Protein AF-A0A5E6MBH3-F1 (afdb_monomer)

Organism: NCBI:txid1041768

Radius of gyration: 16.27 Å; Cα contacts (8 Å, |Δi|>4): 40; chains: 1; bounding box: 26×23×55 Å

Mean predicted aligned error: 10.11 Å

Secondary structure (DSSP, 8-state):
-HHHHHHHHHHHHHHHHHHHHHHTTTTTT-TT-STT-EEEEETTEEEEE-HHHHHHHHHHHHHHHHHH--

Sequence (70 aa):
MQQIGRLLLITGLLLAGIGLLLSLGIGTKWIGRLPGDIRFEKGDVRFFLPITTCLLASLLLSAILWLFRR

Structure (mmCIF, N/CA/C/O backbone):
data_AF-A0A5E6MBH3-F1
#
_entry.id   AF-A0A5E6MBH3-F1
#
loop_
_atom_site.group_PDB
_atom_site.id
_atom_site.type_symbol
_atom_site.label_atom_id
_atom_site.label_alt_id
_atom_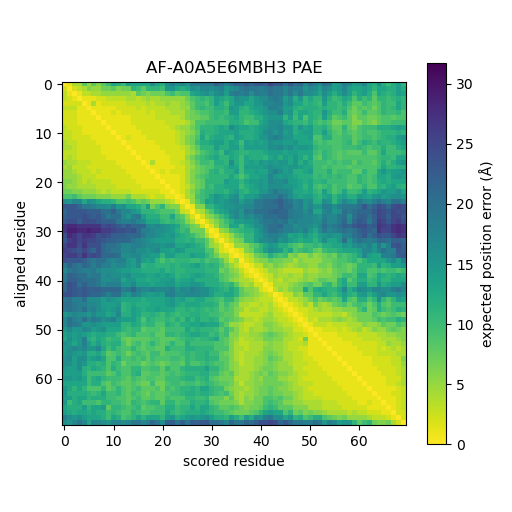site.label_comp_id
_atom_site.label_asym_id
_atom_site.label_entity_id
_atom_site.label_seq_id
_atom_site.pdbx_PDB_ins_code
_atom_site.Cartn_x
_atom_site.Cartn_y
_atom_site.Cartn_z
_atom_site.occupancy
_atom_site.B_iso_or_equiv
_atom_site.auth_seq_id
_atom_site.auth_comp_id
_atom_site.auth_asym_id
_atom_site.auth_atom_id
_atom_site.pdbx_PDB_model_num
ATOM 1 N N . MET A 1 1 ? -14.937 1.402 25.998 1.00 58.66 1 MET A N 1
ATOM 2 C CA . MET A 1 1 ? -13.504 1.161 25.696 1.00 58.66 1 MET A CA 1
ATOM 3 C C . MET A 1 1 ? -13.281 0.367 24.409 1.00 58.66 1 MET A C 1
ATOM 5 O O . MET A 1 1 ? -12.484 0.810 23.595 1.00 58.66 1 MET A O 1
ATOM 9 N N . GLN A 1 2 ? -14.004 -0.733 24.150 1.00 73.94 2 GLN A N 1
ATOM 10 C CA . GLN A 1 2 ? -13.829 -1.495 22.896 1.00 73.94 2 GLN A CA 1
ATOM 11 C C . GLN A 1 2 ? -14.176 -0.720 21.610 1.00 73.94 2 GLN A C 1
ATOM 13 O O . GLN A 1 2 ? -13.488 -0.869 20.605 1.00 73.94 2 GLN A O 1
ATOM 18 N N . GLN A 1 3 ? -15.188 0.153 21.643 1.00 81.56 3 GLN A N 1
ATOM 19 C CA . GLN A 1 3 ? -15.568 0.981 20.487 1.00 81.56 3 GLN A CA 1
ATOM 20 C C . GLN A 1 3 ? -14.457 1.962 20.085 1.00 81.56 3 GLN A C 1
ATOM 22 O O . GLN A 1 3 ? -14.156 2.096 18.904 1.00 81.56 3 GLN A O 1
ATOM 27 N N . ILE A 1 4 ? -13.803 2.591 21.069 1.00 87.88 4 ILE A N 1
ATOM 28 C CA . ILE A 1 4 ? -12.696 3.532 20.843 1.00 87.88 4 ILE A CA 1
ATOM 29 C C . ILE A 1 4 ? -11.485 2.794 20.253 1.00 87.88 4 ILE A C 1
ATOM 31 O O . ILE A 1 4 ? -10.882 3.278 19.300 1.00 87.88 4 ILE A O 1
ATOM 35 N N . GLY A 1 5 ? -11.173 1.591 20.753 1.00 84.19 5 GLY A N 1
ATOM 36 C CA . GLY A 1 5 ? -10.096 0.754 20.210 1.00 84.19 5 GLY A CA 1
ATOM 37 C C . GLY A 1 5 ? -10.343 0.314 18.763 1.00 84.19 5 GLY A C 1
ATOM 38 O O . GLY A 1 5 ? -9.440 0.383 17.933 1.00 84.19 5 GLY A O 1
ATOM 39 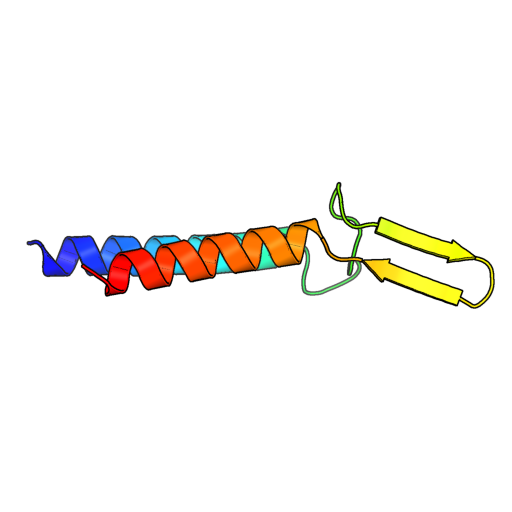N N . ARG A 1 6 ? -11.581 -0.073 18.427 1.00 78.75 6 ARG A N 1
ATOM 40 C CA . ARG A 1 6 ? -11.960 -0.420 17.049 1.00 78.75 6 ARG A CA 1
ATOM 41 C C . ARG A 1 6 ? -11.875 0.793 16.118 1.00 78.75 6 ARG A C 1
ATOM 43 O O . ARG A 1 6 ? -11.392 0.655 15.000 1.00 78.75 6 ARG A O 1
ATOM 50 N N . LEU A 1 7 ? -12.280 1.972 16.590 1.00 84.88 7 LEU A N 1
ATOM 51 C CA . LEU A 1 7 ? -12.188 3.214 15.824 1.00 84.88 7 LEU A CA 1
ATOM 52 C C . LEU A 1 7 ? -10.722 3.577 15.544 1.00 84.88 7 LEU A C 1
ATOM 54 O O . LEU A 1 7 ? -10.374 3.781 14.391 1.00 84.88 7 LEU A O 1
ATOM 58 N N . LEU A 1 8 ? -9.844 3.527 16.552 1.00 85.75 8 LEU A N 1
ATOM 59 C CA . LEU A 1 8 ? -8.397 3.743 16.392 1.00 85.75 8 LEU A CA 1
ATOM 60 C C . LEU A 1 8 ? -7.754 2.789 15.372 1.00 85.75 8 LEU A C 1
ATOM 62 O O . LEU A 1 8 ? -6.953 3.232 14.549 1.00 85.75 8 LEU A O 1
ATOM 66 N N . LEU A 1 9 ? -8.120 1.502 15.392 1.00 82.81 9 LEU A N 1
ATOM 67 C CA . LEU A 1 9 ? -7.626 0.518 14.421 1.00 82.81 9 LEU A CA 1
ATOM 68 C C . LEU A 1 9 ? -8.061 0.850 12.991 1.00 82.81 9 LEU A C 1
ATOM 70 O O . LEU A 1 9 ? -7.237 0.803 12.080 1.00 82.81 9 LEU A O 1
ATOM 74 N N . ILE A 1 10 ? -9.332 1.216 12.792 1.00 81.00 10 ILE A N 1
ATOM 75 C CA . ILE A 1 10 ? -9.856 1.587 11.471 1.00 81.00 10 ILE A CA 1
ATOM 76 C C . ILE A 1 10 ? -9.137 2.833 10.956 1.00 81.00 10 ILE A C 1
ATOM 78 O O . ILE A 1 10 ? -8.625 2.817 9.839 1.00 81.00 10 ILE A O 1
ATOM 82 N N . THR A 1 11 ? -9.047 3.893 11.763 1.00 82.88 11 THR A N 1
ATOM 83 C CA . THR A 1 11 ? -8.417 5.150 11.342 1.00 82.88 11 THR A CA 1
ATOM 84 C C . THR A 1 11 ? -6.929 4.965 11.056 1.00 82.88 11 THR A C 1
ATOM 86 O O . THR A 1 11 ? -6.434 5.497 10.066 1.00 82.88 11 THR A O 1
ATOM 89 N N . GLY A 1 12 ? -6.221 4.175 11.871 1.00 86.06 12 GLY A N 1
ATOM 90 C CA . GLY A 1 12 ? -4.809 3.851 11.657 1.00 86.06 12 GLY A CA 1
ATOM 91 C C . GLY A 1 12 ? -4.570 3.062 10.369 1.00 86.06 12 GLY A C 1
ATOM 92 O O . GLY A 1 12 ? -3.649 3.376 9.619 1.00 86.06 12 GLY A O 1
ATOM 93 N N . LEU A 1 13 ? -5.434 2.091 10.062 1.00 80.00 13 LEU A N 1
ATOM 94 C CA . LEU A 1 13 ? -5.357 1.319 8.820 1.00 80.00 13 LEU A CA 1
ATOM 95 C C . LEU A 1 13 ? -5.644 2.193 7.588 1.00 80.00 13 LEU A C 1
ATOM 97 O O . LEU A 1 13 ? -4.983 2.060 6.560 1.00 80.00 13 LEU A O 1
ATOM 101 N N . LEU A 1 14 ? -6.595 3.120 7.708 1.00 81.25 14 LEU A N 1
ATOM 102 C CA . LEU A 1 14 ? -6.968 4.061 6.652 1.00 81.25 14 LEU A CA 1
ATOM 103 C C . LEU A 1 14 ? -5.832 5.064 6.380 1.00 81.25 14 LEU A C 1
ATOM 105 O O . LEU A 1 14 ? -5.445 5.260 5.230 1.00 81.25 14 LEU A O 1
ATOM 109 N N . LEU A 1 15 ? -5.228 5.618 7.437 1.00 83.56 15 LEU A N 1
ATOM 110 C CA . LEU A 1 15 ? -4.031 6.463 7.362 1.00 83.56 15 LEU A CA 1
ATOM 111 C C . LEU A 1 15 ? -2.834 5.719 6.763 1.00 83.56 15 LEU A C 1
ATOM 113 O O . LEU A 1 15 ? -2.147 6.280 5.915 1.00 83.56 15 LEU A O 1
ATOM 117 N N . ALA A 1 16 ? -2.602 4.464 7.153 1.00 80.12 16 ALA A N 1
ATOM 118 C CA . ALA A 1 16 ? -1.543 3.638 6.579 1.00 80.12 16 ALA A CA 1
ATOM 119 C C . ALA A 1 16 ? -1.782 3.367 5.086 1.00 80.12 16 ALA A C 1
ATOM 121 O O . ALA A 1 16 ? -0.849 3.470 4.296 1.00 80.12 16 ALA A O 1
ATOM 122 N N . GLY A 1 17 ? -3.028 3.095 4.678 1.00 79.12 17 GLY A N 1
ATOM 123 C CA . GLY A 1 17 ? -3.400 2.933 3.271 1.00 79.12 17 GLY A CA 1
ATOM 124 C C . GLY A 1 17 ? -3.183 4.203 2.448 1.00 79.12 17 GLY A C 1
ATOM 125 O O . GLY A 1 17 ? -2.601 4.136 1.368 1.00 79.12 17 GLY A O 1
ATOM 126 N N . ILE A 1 18 ? -3.577 5.368 2.973 1.00 76.25 18 ILE A N 1
ATOM 127 C CA . ILE A 1 18 ? -3.335 6.671 2.332 1.00 76.25 18 ILE A CA 1
ATOM 128 C C . ILE A 1 18 ? -1.834 6.976 2.269 1.00 76.25 18 ILE A C 1
ATOM 130 O O . ILE A 1 18 ? -1.331 7.359 1.218 1.00 76.25 18 ILE A O 1
ATOM 134 N N . GLY A 1 19 ? -1.103 6.783 3.368 1.00 77.12 19 GLY A N 1
ATOM 135 C CA . GLY A 1 19 ? 0.342 7.001 3.429 1.00 77.12 19 GLY A CA 1
ATOM 136 C C . GLY A 1 19 ? 1.100 6.093 2.467 1.00 77.12 19 GLY A C 1
ATOM 137 O O . GLY A 1 19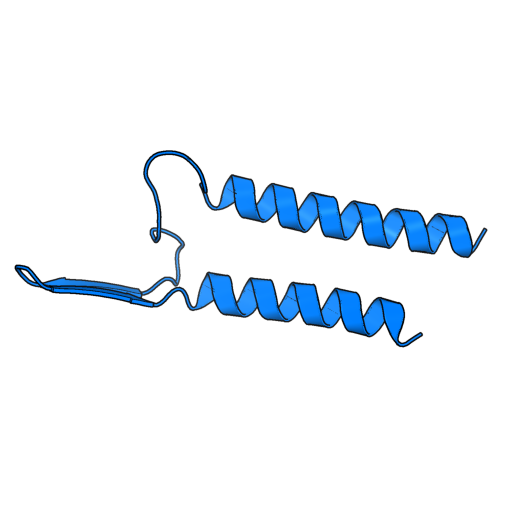 ? 2.035 6.538 1.808 1.00 77.12 19 GLY A O 1
ATOM 138 N N . LEU A 1 20 ? 0.645 4.851 2.312 1.00 72.00 20 LEU A N 1
ATOM 139 C CA . LEU A 1 20 ? 1.170 3.932 1.319 1.00 72.00 20 LEU A CA 1
ATOM 140 C C . LEU A 1 20 ? 0.857 4.432 -0.094 1.00 72.00 20 LEU A C 1
ATOM 142 O O . LEU A 1 20 ? 1.789 4.631 -0.855 1.00 72.00 20 LEU A O 1
ATOM 146 N N . LEU A 1 21 ? -0.400 4.748 -0.422 1.00 68.94 21 LEU A N 1
ATOM 147 C CA . LEU A 1 21 ? -0.793 5.328 -1.719 1.00 68.94 21 LEU A CA 1
ATOM 148 C C . LEU A 1 21 ? 0.029 6.577 -2.095 1.00 68.94 21 LEU A C 1
ATOM 150 O O . LEU A 1 21 ? 0.440 6.725 -3.246 1.00 68.94 21 LEU A O 1
ATOM 154 N N . LEU A 1 22 ? 0.312 7.448 -1.124 1.00 70.12 22 LEU A N 1
ATOM 155 C CA . LEU A 1 22 ? 1.164 8.625 -1.304 1.00 70.12 22 LEU A CA 1
ATOM 156 C C . LEU A 1 22 ? 2.645 8.252 -1.461 1.00 70.12 22 LEU A C 1
ATOM 158 O O . LEU A 1 22 ? 3.314 8.782 -2.346 1.00 70.12 22 LEU A O 1
ATOM 162 N N . SER A 1 23 ? 3.151 7.303 -0.668 1.00 63.53 23 SER A N 1
ATOM 163 C CA . SER A 1 23 ? 4.510 6.760 -0.799 1.00 63.53 23 SER A CA 1
ATOM 164 C C . SER A 1 23 ? 4.721 6.022 -2.122 1.00 63.53 23 SER A C 1
ATOM 166 O O . SER A 1 23 ? 5.847 5.968 -2.611 1.00 63.53 23 SER A O 1
ATOM 168 N N . LEU A 1 24 ? 3.656 5.473 -2.714 1.00 60.78 24 LEU A N 1
ATOM 169 C CA . LEU A 1 24 ? 3.671 4.866 -4.043 1.00 60.78 24 LEU A CA 1
ATOM 170 C C . LEU A 1 24 ? 3.670 5.919 -5.167 1.00 60.78 24 LEU A C 1
ATOM 172 O O . LEU A 1 24 ? 3.779 5.564 -6.339 1.00 60.78 24 LEU A O 1
ATOM 176 N N . GLY A 1 25 ? 3.603 7.213 -4.834 1.00 56.12 25 GLY A N 1
ATOM 177 C CA . GLY A 1 25 ? 3.838 8.295 -5.786 1.00 56.12 25 GLY A CA 1
ATOM 178 C C . GLY A 1 25 ? 2.671 8.558 -6.736 1.00 56.12 25 GLY A C 1
ATOM 179 O O . GLY A 1 25 ? 2.894 8.926 -7.895 1.00 56.12 25 GLY A O 1
ATOM 180 N N . ILE A 1 26 ? 1.428 8.401 -6.267 1.00 55.22 26 ILE A N 1
ATOM 181 C CA . ILE A 1 26 ? 0.238 8.864 -6.993 1.00 55.22 26 ILE A CA 1
ATOM 182 C C . ILE A 1 26 ? 0.272 10.393 -7.014 1.00 55.22 26 ILE A C 1
ATOM 184 O O . ILE A 1 26 ? -0.147 11.054 -6.069 1.00 55.22 26 ILE A O 1
ATOM 188 N N . GLY A 1 27 ? 0.817 10.977 -8.077 1.00 51.34 27 GLY A N 1
ATOM 189 C CA . GLY A 1 27 ? 0.748 12.424 -8.233 1.00 51.34 27 GLY A CA 1
ATOM 190 C C . GLY A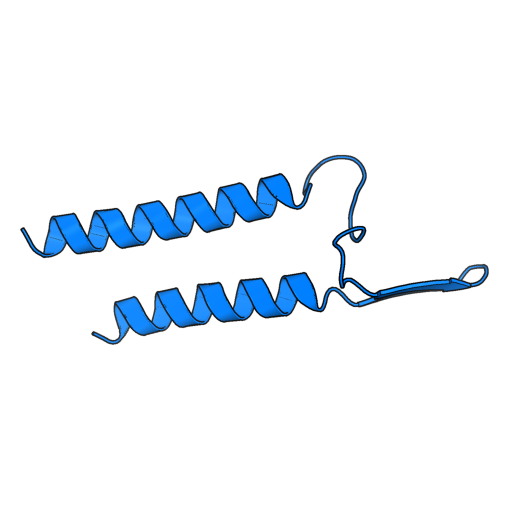 1 27 ? 1.528 12.993 -9.398 1.00 51.34 27 GLY A C 1
ATOM 191 O O . GLY A 1 27 ? 0.980 13.823 -10.112 1.00 51.34 27 GLY A O 1
ATOM 192 N N . THR A 1 28 ? 2.789 12.604 -9.615 1.00 48.16 28 THR A N 1
ATOM 193 C CA . THR A 1 28 ? 3.628 13.497 -10.439 1.00 48.16 28 THR A CA 1
ATOM 194 C C . THR A 1 28 ? 4.616 12.876 -11.414 1.00 48.16 28 THR A C 1
ATOM 196 O O . THR A 1 28 ? 5.018 13.612 -12.309 1.00 48.16 28 THR A O 1
ATOM 199 N N . LYS A 1 29 ? 5.011 11.589 -11.346 1.00 46.03 29 LYS A N 1
ATOM 200 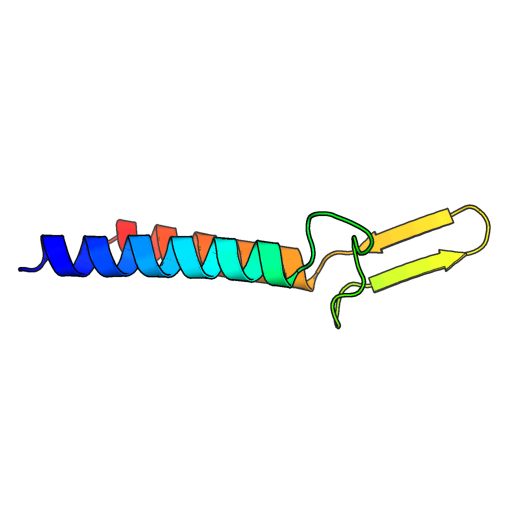C CA . LYS A 1 29 ? 5.978 11.052 -12.346 1.00 46.03 29 LYS A CA 1
ATOM 201 C C . LYS A 1 29 ? 6.174 9.530 -12.426 1.00 46.03 29 LYS A C 1
ATOM 203 O O . LYS A 1 29 ? 7.096 9.086 -13.105 1.00 46.03 29 LYS A O 1
ATOM 208 N N . TRP A 1 30 ? 5.376 8.724 -11.723 1.00 49.03 30 TRP A N 1
ATOM 209 C CA . TRP A 1 30 ? 5.838 7.389 -11.315 1.00 49.03 30 TRP A CA 1
ATOM 210 C C . TRP A 1 30 ? 4.740 6.323 -11.222 1.00 49.03 30 TRP A C 1
ATOM 212 O O . TRP A 1 30 ? 4.799 5.452 -10.360 1.00 49.03 30 TRP A O 1
ATOM 222 N N . ILE A 1 31 ? 3.755 6.327 -12.128 1.00 49.25 31 ILE A N 1
ATOM 223 C CA . ILE A 1 31 ? 2.967 5.104 -12.339 1.00 49.25 31 ILE A CA 1
ATOM 224 C C . ILE A 1 31 ? 4.008 4.014 -12.691 1.00 49.25 31 ILE A C 1
ATOM 226 O O . ILE A 1 31 ? 4.695 4.132 -13.701 1.00 49.25 31 ILE A O 1
ATOM 230 N N . GLY A 1 32 ? 4.235 3.053 -11.785 1.00 48.88 32 GLY A N 1
ATOM 231 C CA . GLY A 1 32 ? 4.900 1.771 -12.022 1.00 48.88 32 GLY A CA 1
ATOM 232 C C . GLY A 1 32 ? 6.419 1.598 -11.912 1.00 48.88 32 GLY A C 1
ATOM 233 O O . GLY A 1 32 ? 6.963 0.785 -12.653 1.00 48.88 32 GLY A O 1
ATOM 234 N N . ARG A 1 33 ? 7.107 2.285 -11.001 1.00 54.44 33 ARG A N 1
ATOM 235 C CA . ARG A 1 33 ? 8.492 1.929 -10.620 1.00 54.44 33 ARG A CA 1
ATOM 236 C C . ARG A 1 33 ? 8.590 1.324 -9.213 1.00 54.44 33 ARG A C 1
ATOM 238 O O . ARG A 1 33 ? 9.650 1.344 -8.590 1.00 54.44 33 ARG A O 1
ATOM 245 N N . LEU A 1 34 ? 7.493 0.756 -8.711 1.00 54.19 34 LEU A N 1
ATOM 246 C CA . LEU A 1 34 ? 7.580 -0.067 -7.514 1.00 54.19 34 LEU A CA 1
ATOM 247 C C . LEU A 1 34 ? 8.443 -1.307 -7.806 1.00 54.19 34 LEU A C 1
ATOM 249 O O . LEU A 1 34 ? 8.223 -1.957 -8.830 1.00 54.19 34 LEU A O 1
ATOM 253 N N . PRO A 1 35 ? 9.391 -1.676 -6.926 1.00 52.06 35 PRO A N 1
ATOM 254 C CA . PRO A 1 35 ? 10.065 -2.963 -7.036 1.00 52.06 35 PRO A CA 1
ATOM 255 C C . PRO A 1 35 ? 9.005 -4.080 -7.000 1.00 52.06 35 PRO A C 1
ATOM 257 O O . PRO A 1 35 ? 8.228 -4.183 -6.051 1.00 52.06 35 PRO A O 1
ATOM 260 N N . GLY A 1 36 ? 8.927 -4.867 -8.076 1.00 62.72 36 GLY A N 1
ATOM 261 C CA . GLY A 1 36 ? 7.926 -5.926 -8.270 1.00 62.72 36 GLY A CA 1
ATOM 262 C C . GLY A 1 36 ? 6.801 -5.603 -9.264 1.00 62.72 36 GLY A C 1
ATOM 263 O O . GLY A 1 36 ? 6.158 -6.531 -9.751 1.00 62.72 36 GLY A O 1
ATOM 264 N N . ASP A 1 37 ? 6.603 -4.336 -9.645 1.00 68.50 37 ASP A N 1
ATOM 265 C CA . ASP A 1 37 ? 5.729 -4.000 -10.771 1.00 68.50 37 ASP A CA 1
ATOM 266 C C . ASP A 1 37 ? 6.476 -4.262 -12.089 1.00 68.50 37 ASP A C 1
ATOM 268 O O . ASP A 1 37 ? 7.503 -3.645 -12.385 1.00 68.50 37 ASP A O 1
ATOM 272 N N . ILE A 1 38 ? 5.970 -5.195 -12.897 1.00 67.88 38 ILE A N 1
ATOM 273 C CA . ILE A 1 38 ? 6.618 -5.584 -14.151 1.00 67.88 38 ILE A CA 1
ATOM 274 C C . ILE A 1 38 ? 6.235 -4.565 -15.227 1.00 67.88 38 ILE A C 1
ATOM 276 O O . ILE A 1 38 ? 5.071 -4.460 -15.625 1.00 67.88 38 ILE A O 1
ATOM 280 N N . ARG A 1 39 ? 7.230 -3.823 -15.720 1.00 67.38 39 ARG A N 1
ATOM 281 C CA . ARG A 1 39 ? 7.115 -2.985 -16.917 1.00 67.38 39 ARG A CA 1
ATOM 282 C C . ARG A 1 39 ? 7.870 -3.609 -18.068 1.00 67.38 39 ARG A C 1
ATOM 284 O O . ARG A 1 39 ? 9.087 -3.746 -18.011 1.00 67.38 39 ARG A O 1
ATOM 291 N N . PHE A 1 40 ? 7.138 -3.925 -19.126 1.00 69.25 40 PHE A N 1
ATOM 292 C CA . PHE A 1 40 ? 7.719 -4.240 -20.420 1.00 69.25 40 PHE A CA 1
ATOM 293 C C . PHE A 1 40 ? 7.442 -3.073 -21.362 1.00 69.25 40 PHE A C 1
ATOM 295 O O . PHE A 1 40 ? 6.297 -2.828 -21.73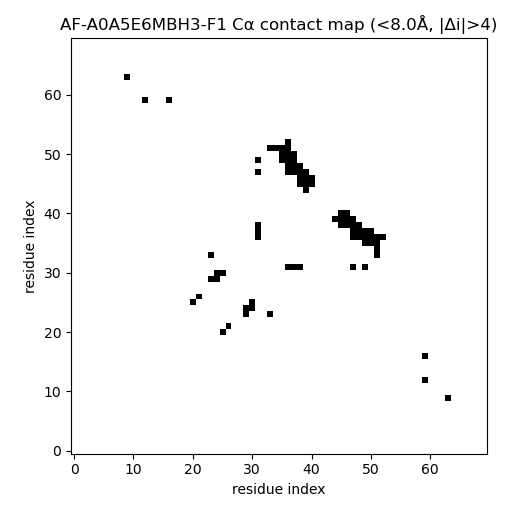3 1.00 69.25 40 PHE A O 1
ATOM 302 N N . GLU A 1 41 ? 8.494 -2.353 -21.745 1.00 74.81 41 GLU A N 1
ATOM 303 C CA . GLU A 1 41 ? 8.441 -1.378 -22.835 1.00 74.81 41 GLU A CA 1
ATOM 304 C C . GLU A 1 41 ? 9.276 -1.914 -24.000 1.00 74.81 41 GLU A C 1
ATOM 306 O O . GLU A 1 41 ? 10.476 -2.153 -23.861 1.00 74.81 41 GLU A O 1
ATOM 311 N N . LYS A 1 42 ? 8.629 -2.155 -25.145 1.00 75.56 42 LYS A N 1
ATOM 312 C CA . LYS A 1 42 ? 9.291 -2.583 -26.383 1.00 75.56 42 LYS A CA 1
ATOM 313 C C . LYS A 1 42 ? 8.708 -1.797 -27.556 1.00 75.56 42 LYS A C 1
ATOM 315 O O . LYS A 1 42 ? 7.595 -2.072 -27.999 1.00 75.56 42 LYS A O 1
ATOM 320 N N . GLY A 1 43 ? 9.471 -0.825 -28.060 1.00 82.12 43 GLY A N 1
ATOM 321 C CA . GLY A 1 43 ? 9.019 0.074 -29.128 1.00 82.12 43 GLY A CA 1
ATOM 322 C C . GLY A 1 43 ? 7.817 0.918 -28.686 1.00 82.12 43 GLY A C 1
ATOM 323 O O . GLY A 1 43 ? 7.878 1.563 -27.645 1.00 82.12 43 GLY A O 1
ATOM 324 N N . ASP A 1 44 ? 6.725 0.874 -29.453 1.00 84.50 44 ASP A N 1
ATOM 325 C CA . ASP A 1 44 ? 5.456 1.567 -29.156 1.00 84.50 44 ASP A CA 1
ATOM 326 C C . ASP A 1 44 ? 4.593 0.858 -28.089 1.00 84.50 44 ASP A C 1
ATOM 328 O O . ASP A 1 44 ? 3.606 1.401 -27.592 1.00 84.50 44 ASP A O 1
ATOM 332 N N . VAL A 1 45 ? 4.943 -0.378 -27.712 1.00 72.12 45 VAL A N 1
ATOM 333 C CA . VAL A 1 45 ? 4.125 -1.188 -26.803 1.00 72.12 45 VAL A CA 1
ATOM 334 C C . VAL A 1 45 ? 4.605 -1.015 -25.366 1.00 72.12 45 VAL A C 1
ATOM 336 O O . VAL A 1 45 ? 5.738 -1.364 -25.024 1.00 72.12 45 VAL A O 1
ATOM 339 N N . ARG A 1 46 ? 3.707 -0.512 -24.512 1.00 75.31 46 ARG A N 1
ATOM 340 C CA . ARG A 1 46 ? 3.913 -0.362 -23.066 1.00 75.31 46 ARG A CA 1
ATOM 341 C C . ARG A 1 46 ? 2.966 -1.289 -22.314 1.00 75.31 46 ARG A C 1
ATOM 343 O O . ARG A 1 46 ? 1.754 -1.093 -22.349 1.00 75.31 46 ARG A O 1
ATOM 350 N N . PHE A 1 47 ? 3.518 -2.283 -21.627 1.00 74.38 47 PHE A N 1
ATOM 351 C CA . PHE A 1 47 ? 2.773 -3.225 -20.799 1.00 74.38 47 PHE A CA 1
ATOM 352 C C . PHE A 1 47 ? 3.139 -3.034 -19.325 1.00 74.38 47 PHE A C 1
ATOM 354 O O . PHE A 1 47 ? 4.317 -3.035 -18.962 1.00 74.38 47 PHE A O 1
ATOM 361 N N . PHE A 1 48 ? 2.123 -2.853 -18.479 1.00 72.94 48 PHE A N 1
ATOM 362 C CA . PHE A 1 48 ? 2.277 -2.585 -17.052 1.00 72.94 48 PHE A CA 1
ATOM 363 C C . PHE A 1 48 ? 1.487 -3.603 -16.229 1.00 72.94 48 PHE A C 1
ATOM 365 O O . PHE A 1 48 ? 0.266 -3.685 -16.351 1.00 72.94 48 PHE A O 1
ATOM 372 N N . LEU A 1 49 ? 2.190 -4.356 -15.383 1.00 76.31 49 LEU A N 1
ATOM 373 C CA . LEU A 1 49 ? 1.626 -5.342 -14.463 1.00 76.31 49 LEU A CA 1
ATOM 374 C C . LEU A 1 49 ? 1.871 -4.899 -13.009 1.00 76.31 49 LEU A C 1
ATOM 376 O O . LEU A 1 49 ? 2.951 -5.159 -12.469 1.00 76.31 49 LEU A O 1
ATOM 380 N N . PRO A 1 50 ? 0.885 -4.248 -12.365 1.00 70.81 50 PRO A N 1
ATOM 381 C CA . PRO A 1 50 ? 1.002 -3.738 -11.001 1.00 70.81 50 PRO A CA 1
ATOM 382 C C . PRO A 1 50 ? 0.773 -4.830 -9.940 1.00 70.81 50 PRO A C 1
ATOM 384 O O . PRO A 1 50 ? -0.160 -4.751 -9.137 1.00 70.81 50 PRO A O 1
ATOM 387 N N . ILE A 1 51 ? 1.591 -5.886 -9.949 1.00 74.31 51 ILE A N 1
ATOM 388 C CA . ILE A 1 51 ? 1.412 -7.067 -9.084 1.00 74.31 51 ILE A CA 1
ATOM 389 C C . ILE A 1 51 ? 1.489 -6.669 -7.610 1.00 74.31 51 ILE A C 1
ATOM 391 O O . ILE A 1 51 ? 0.608 -7.027 -6.827 1.00 74.31 51 ILE A O 1
ATOM 395 N N . THR A 1 52 ? 2.503 -5.888 -7.238 1.00 70.25 52 THR A N 1
ATOM 396 C CA . THR A 1 52 ? 2.720 -5.461 -5.852 1.00 70.25 52 THR A CA 1
ATOM 397 C C . THR A 1 52 ? 1.549 -4.620 -5.355 1.00 70.25 52 THR A C 1
ATOM 399 O O . THR A 1 52 ? 1.061 -4.826 -4.245 1.00 70.25 52 THR A O 1
ATOM 402 N N . THR A 1 53 ? 1.041 -3.725 -6.204 1.00 72.50 53 THR A N 1
ATOM 403 C CA . THR A 1 53 ? -0.107 -2.870 -5.879 1.00 72.50 53 THR A CA 1
ATOM 404 C C . THR A 1 53 ? -1.381 -3.686 -5.650 1.00 72.50 53 THR A C 1
ATOM 406 O O . THR A 1 53 ? -2.068 -3.484 -4.648 1.00 72.50 53 THR A O 1
ATOM 409 N N . CYS A 1 54 ? -1.694 -4.636 -6.538 1.00 76.50 54 CYS A N 1
ATOM 410 C CA . CYS A 1 54 ? -2.872 -5.495 -6.392 1.00 76.50 54 CYS A CA 1
ATOM 411 C C . CYS A 1 54 ? -2.807 -6.347 -5.116 1.00 76.50 54 CYS A C 1
ATOM 413 O O . CYS A 1 54 ? -3.812 -6.511 -4.424 1.00 76.50 54 CYS A O 1
ATOM 415 N N . LEU A 1 55 ? -1.621 -6.854 -4.780 1.00 80.06 55 LEU A N 1
ATOM 416 C CA . LEU A 1 55 ? -1.398 -7.692 -3.604 1.00 80.06 55 LEU A CA 1
ATOM 417 C C . LEU A 1 55 ? -1.581 -6.894 -2.304 1.00 80.06 55 LEU A C 1
ATOM 419 O O . LEU A 1 55 ? -2.275 -7.341 -1.392 1.00 80.06 55 LEU A O 1
ATOM 423 N N . LEU A 1 56 ? -1.045 -5.671 -2.257 1.00 74.19 56 LEU A N 1
ATOM 424 C CA . LEU A 1 56 ? -1.227 -4.744 -1.140 1.00 74.19 56 LEU A CA 1
ATOM 425 C C . LEU A 1 56 ? -2.686 -4.325 -0.963 1.00 74.19 56 LEU A C 1
ATOM 427 O O . LEU A 1 56 ? -3.200 -4.370 0.153 1.00 74.19 56 LEU A O 1
ATOM 431 N N . ALA A 1 57 ? -3.369 -3.979 -2.056 1.00 75.94 57 ALA A N 1
ATOM 432 C CA . ALA A 1 57 ? -4.788 -3.640 -2.026 1.00 75.94 57 ALA A CA 1
ATOM 433 C C . ALA A 1 57 ? -5.635 -4.808 -1.498 1.00 75.94 57 ALA A C 1
ATOM 435 O O . ALA A 1 57 ? -6.487 -4.605 -0.634 1.00 75.94 57 ALA A O 1
ATOM 436 N N . SER A 1 58 ? -5.360 -6.036 -1.954 1.00 80.25 58 SER A N 1
ATOM 437 C CA . SER A 1 58 ? -6.036 -7.248 -1.478 1.00 80.25 58 SER A CA 1
ATOM 438 C C . SER A 1 58 ? -5.808 -7.490 0.015 1.00 80.25 58 SER A C 1
ATOM 440 O O . SER A 1 58 ? -6.750 -7.825 0.735 1.00 80.25 58 SER A O 1
ATOM 442 N N . LEU A 1 59 ? -4.576 -7.310 0.502 1.00 82.62 59 LEU A N 1
ATOM 443 C CA . LEU A 1 59 ? -4.237 -7.479 1.916 1.00 82.62 59 LEU A CA 1
ATOM 444 C C . LEU A 1 59 ? -4.982 -6.461 2.793 1.00 82.62 59 LEU A C 1
ATOM 446 O O . LEU A 1 59 ? -5.553 -6.825 3.820 1.00 82.62 59 LEU A O 1
ATOM 450 N N . LEU A 1 60 ? -5.026 -5.200 2.353 1.00 81.06 60 LEU A N 1
ATOM 451 C CA . LEU A 1 60 ? -5.741 -4.114 3.024 1.00 81.06 60 LEU A CA 1
ATOM 452 C C . LEU A 1 60 ? -7.246 -4.389 3.082 1.00 81.06 60 LEU A C 1
ATOM 454 O O . LEU A 1 60 ? -7.841 -4.326 4.157 1.00 81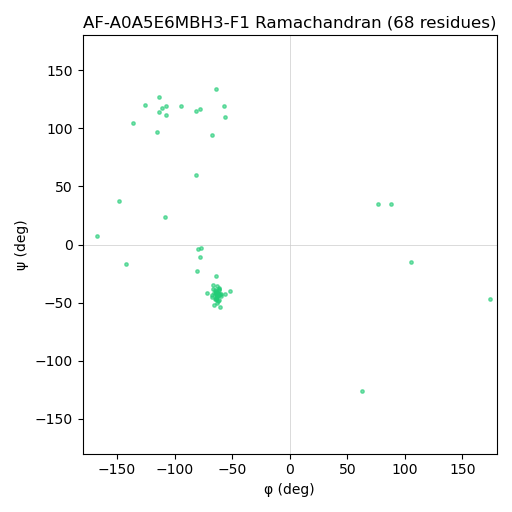.06 60 LEU A O 1
ATOM 458 N N . LEU A 1 61 ? -7.853 -4.763 1.951 1.00 80.44 61 LEU A N 1
ATOM 459 C CA . LEU A 1 61 ? -9.272 -5.119 1.890 1.00 80.44 61 LEU A CA 1
ATOM 460 C C . LEU A 1 61 ? -9.588 -6.309 2.802 1.00 80.44 61 LEU A C 1
ATOM 462 O O . LEU A 1 61 ? -10.581 -6.296 3.524 1.00 80.44 61 LEU A O 1
ATOM 466 N N . SER A 1 62 ? -8.722 -7.323 2.796 1.00 82.44 62 SER A N 1
ATOM 467 C CA . SER A 1 62 ? -8.873 -8.512 3.636 1.00 82.44 62 SER A CA 1
ATOM 468 C C . SER A 1 62 ? -8.788 -8.163 5.120 1.00 82.44 62 SER A C 1
ATOM 470 O O . SER A 1 62 ? -9.611 -8.639 5.898 1.00 82.44 62 SER A O 1
ATOM 472 N N . ALA A 1 63 ? -7.852 -7.295 5.517 1.00 80.81 63 ALA A N 1
ATOM 473 C CA . ALA A 1 63 ? -7.720 -6.816 6.892 1.00 80.81 63 ALA A CA 1
ATOM 474 C C . ALA A 1 63 ? -8.951 -6.013 7.344 1.00 80.81 63 ALA A C 1
ATOM 476 O O . ALA A 1 63 ? -9.444 -6.216 8.454 1.00 80.81 63 ALA A O 1
ATOM 477 N N . ILE A 1 64 ? -9.489 -5.155 6.469 1.00 81.88 64 ILE A N 1
ATOM 478 C CA . ILE A 1 64 ? -10.735 -4.417 6.713 1.00 81.88 64 ILE A CA 1
ATOM 479 C C . ILE A 1 64 ? -11.900 -5.396 6.909 1.00 81.88 64 ILE A C 1
ATOM 481 O O . ILE A 1 64 ? -12.582 -5.349 7.931 1.00 81.88 64 ILE A O 1
ATOM 485 N N . LEU A 1 65 ? -12.117 -6.315 5.964 1.00 84.00 65 LEU A N 1
ATOM 486 C CA . LEU A 1 65 ? -13.207 -7.294 6.031 1.00 84.00 65 LEU A CA 1
ATOM 487 C C . LEU A 1 65 ? -13.087 -8.211 7.253 1.00 84.00 65 LEU A C 1
ATOM 489 O O . LEU A 1 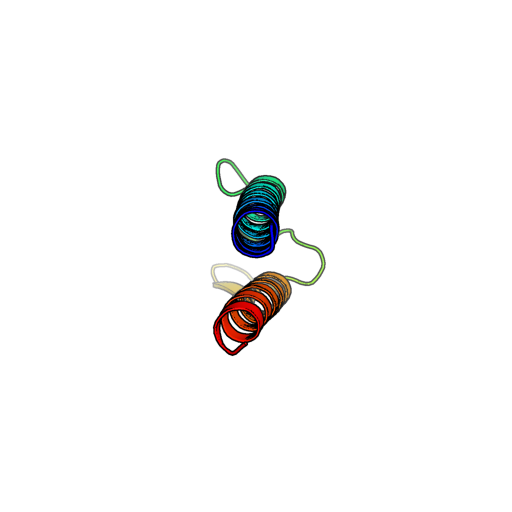65 ? -14.095 -8.528 7.880 1.00 84.00 65 LEU A O 1
ATOM 493 N N . TRP A 1 66 ? -11.869 -8.610 7.619 1.00 83.38 66 TRP A N 1
ATOM 494 C CA . TRP A 1 66 ? -11.601 -9.382 8.830 1.00 83.38 66 TRP A CA 1
ATOM 495 C C . TRP A 1 66 ? -11.985 -8.607 10.095 1.00 83.38 66 TRP A C 1
ATOM 497 O O . TRP A 1 66 ? -12.628 -9.167 10.982 1.00 83.38 66 TRP A O 1
ATOM 507 N N . LEU A 1 67 ? -11.669 -7.310 10.148 1.00 77.31 67 L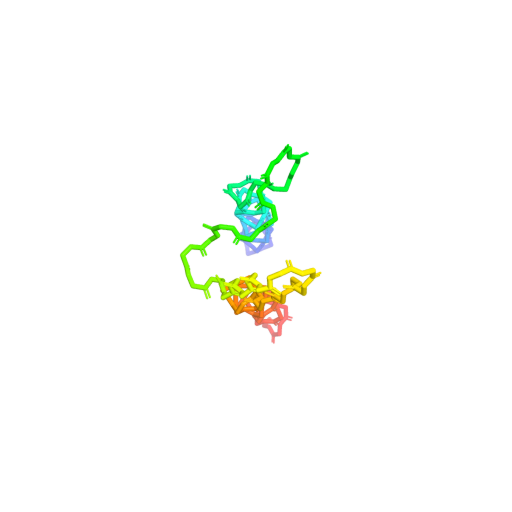EU A N 1
ATOM 508 C CA . LEU A 1 67 ? -12.017 -6.444 11.274 1.00 77.31 67 LEU A CA 1
ATOM 509 C C . LEU A 1 67 ? -13.536 -6.237 11.415 1.00 77.31 67 LEU A C 1
ATOM 511 O O . LEU A 1 67 ? -14.026 -6.146 12.540 1.00 77.31 67 LEU A O 1
ATOM 515 N N . PHE A 1 68 ? -14.276 -6.188 10.301 1.00 82.38 68 PHE A N 1
ATOM 516 C CA . PHE A 1 68 ? -15.743 -6.078 10.288 1.00 82.38 68 PHE A CA 1
ATOM 517 C C . PHE A 1 68 ? -16.474 -7.409 10.519 1.00 82.38 68 PHE A C 1
ATOM 519 O O . PHE A 1 68 ? -17.629 -7.401 10.936 1.00 82.38 68 PHE A O 1
ATOM 526 N N . ARG A 1 69 ? -15.833 -8.554 10.250 1.00 79.12 69 ARG A N 1
ATOM 527 C CA . ARG A 1 69 ? -16.424 -9.894 10.431 1.00 79.12 69 ARG A CA 1
ATOM 528 C C . ARG A 1 69 ? -16.403 -10.376 11.897 1.00 79.12 69 ARG A C 1
ATOM 530 O O . ARG A 1 69 ? -16.954 -11.435 12.190 1.00 79.12 69 ARG A O 1
ATOM 537 N N . ARG A 1 70 ? -15.804 -9.615 12.819 1.00 56.28 70 ARG A N 1
ATOM 538 C CA . ARG A 1 70 ? -15.827 -9.844 14.276 1.00 56.28 70 ARG A CA 1
ATOM 539 C C . ARG A 1 70 ? -16.651 -8.768 14.973 1.00 56.28 70 ARG A C 1
ATOM 541 O O . ARG A 1 70 ? -17.152 -9.041 16.077 1.00 56.28 70 ARG A O 1
#

Solvent-accessible surface area (backbone atoms only — not comparable to full-atom values): 4223 Å² total; per-residue (Å²): 111,70,66,59,54,52,49,52,52,52,53,50,52,51,50,49,51,50,52,46,48,52,74,60,37,75,82,83,87,41,93,64,76,52,90,68,29,49,70,50,76,58,89,94,47,79,45,79,43,58,53,51,58,54,53,51,52,51,51,52,51,48,53,53,52,55,64,70,74,107

pLDDT: mean 72.52, std 11.3, range [46.03, 87.88]

Nearest PDB structures (foldseek):
  3aei-assembly2_B  TM=4.362E-01  e=7.310E+00  Thermococcus sp. JCM 11816

Foldseek 3Di:
DVVVVLVVVVVVLVVVVVVVVVVCPPDDDHPAPDVPWDWDDDPPDTDTRPPVVVVVVVVSVVVVVVSVVD

InterPro domains:
  IPR021320 Protein of unknown function DUF2905 [PF11146] (5-68)
  IPR021320 Protein of unknown function DUF2905 [PTHR36443] (1-70)